Protein AF-A0A1B8P7H8-F1 (afdb_monomer_lite)

Radius of gyration: 16.43 Å; chains: 1; bounding box: 43×31×45 Å

Sequence (98 aa):
MYNMLIPFLVLLGTFIPPFGGVIMADFWIRYRGRYPVIAEVSLPNFNWVGLGAYGLGSMGALFSPVLPPLVGIIIAALAYAILLACFRGVTATNVAKG

Structure (mmCIF, N/CA/C/O backbone):
data_AF-A0A1B8P7H8-F1
#
_entry.id   AF-A0A1B8P7H8-F1
#
loop_
_atom_site.group_PDB
_atom_site.id
_atom_site.type_symbol
_atom_site.label_atom_id
_atom_site.label_alt_id
_atom_site.label_comp_id
_atom_site.label_asym_id
_atom_site.label_entity_id
_atom_site.label_seq_id
_atom_site.pdbx_PDB_ins_code
_atom_site.Cartn_x
_atom_site.Cartn_y
_atom_site.Cartn_z
_atom_site.occupancy
_atom_site.B_iso_or_equiv
_atom_site.auth_seq_id
_atom_site.auth_comp_id
_atom_site.auth_asym_id
_atom_site.auth_atom_id
_atom_site.pdbx_PDB_model_num
ATOM 1 N N . MET A 1 1 ? 26.930 9.175 -12.525 1.00 5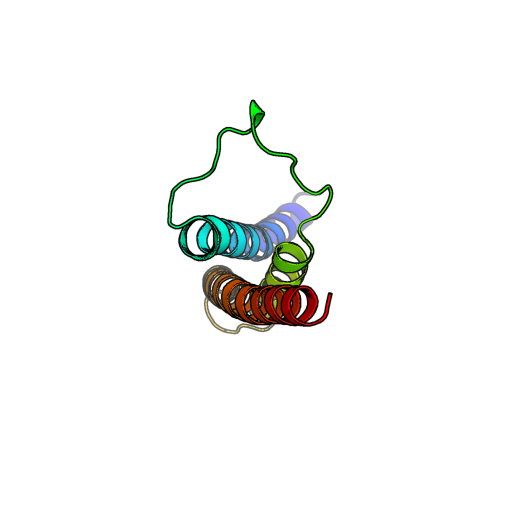9.88 1 MET A N 1
ATOM 2 C CA . MET A 1 1 ? 25.903 9.187 -11.452 1.00 59.88 1 MET A CA 1
ATOM 3 C C . MET A 1 1 ? 24.469 9.345 -11.977 1.00 59.88 1 MET A C 1
ATOM 5 O O . MET A 1 1 ? 23.581 8.776 -11.363 1.00 59.88 1 MET A O 1
ATOM 9 N N . TYR A 1 2 ? 24.216 9.988 -13.129 1.00 63.22 2 TYR A N 1
ATOM 10 C CA . TYR A 1 2 ? 22.873 10.031 -13.751 1.00 63.22 2 TYR A CA 1
ATOM 11 C C . TYR A 1 2 ? 22.321 8.664 -14.200 1.00 63.22 2 TYR A C 1
ATOM 13 O O . TYR A 1 2 ? 21.111 8.469 -14.245 1.00 63.22 2 TYR A O 1
ATOM 21 N N . ASN A 1 3 ? 23.197 7.691 -14.455 1.00 80.94 3 ASN A N 1
ATOM 22 C CA . ASN A 1 3 ? 22.826 6.364 -14.955 1.00 80.94 3 ASN A CA 1
ATOM 23 C C . ASN A 1 3 ? 21.962 5.563 -13.961 1.00 80.94 3 ASN A C 1
ATOM 25 O O . ASN A 1 3 ? 21.233 4.673 -14.380 1.00 80.94 3 ASN A O 1
ATOM 29 N N . MET A 1 4 ? 22.040 5.875 -12.660 1.00 89.38 4 MET A N 1
ATOM 30 C CA . MET A 1 4 ? 21.263 5.206 -11.605 1.00 89.38 4 MET A CA 1
ATOM 31 C C . MET A 1 4 ? 19.991 5.963 -11.214 1.00 89.38 4 MET A C 1
ATOM 33 O O . MET A 1 4 ? 19.130 5.392 -10.553 1.00 89.38 4 MET A O 1
ATOM 37 N N . LEU A 1 5 ? 19.831 7.214 -11.658 1.00 92.31 5 LEU A N 1
ATOM 38 C CA . LEU A 1 5 ? 18.648 8.010 -11.341 1.00 92.31 5 LEU A CA 1
ATOM 39 C C . LEU A 1 5 ? 17.397 7.431 -12.008 1.00 92.31 5 LEU A C 1
ATOM 41 O O . LEU A 1 5 ? 16.380 7.260 -11.347 1.00 92.31 5 LEU A O 1
ATOM 45 N N . ILE A 1 6 ? 17.476 7.085 -13.296 1.00 92.69 6 ILE A N 1
ATOM 46 C CA . ILE A 1 6 ? 16.324 6.544 -14.032 1.00 92.69 6 ILE A CA 1
ATOM 47 C C . ILE A 1 6 ? 15.865 5.201 -13.431 1.00 92.69 6 ILE A C 1
ATOM 49 O O . ILE A 1 6 ? 14.688 5.103 -13.086 1.00 92.69 6 ILE A O 1
ATOM 53 N N . PRO A 1 7 ? 16.744 4.198 -13.205 1.00 91.25 7 PRO A N 1
ATOM 54 C CA . PRO A 1 7 ? 16.348 2.963 -12.523 1.00 91.25 7 PRO A CA 1
ATOM 55 C C . PRO A 1 7 ? 15.767 3.197 -11.126 1.00 91.25 7 PRO A C 1
ATOM 57 O O . PRO A 1 7 ? 14.788 2.556 -10.757 1.00 91.25 7 PRO A O 1
ATOM 60 N N . PHE A 1 8 ? 16.325 4.140 -10.363 1.00 92.50 8 PHE A N 1
ATOM 61 C CA . PHE A 1 8 ? 15.808 4.496 -9.044 1.00 92.50 8 PHE A CA 1
ATOM 62 C C . PHE A 1 8 ? 14.394 5.092 -9.109 1.00 92.50 8 PHE A C 1
ATOM 64 O O . PHE A 1 8 ? 13.531 4.708 -8.324 1.00 92.50 8 PHE A O 1
ATOM 71 N N . LEU A 1 9 ? 14.119 5.981 -10.066 1.00 93.50 9 LEU A N 1
ATOM 72 C CA . LEU A 1 9 ? 12.783 6.551 -10.265 1.00 93.50 9 LEU A CA 1
ATOM 73 C C . LEU A 1 9 ? 11.772 5.500 -10.737 1.00 93.50 9 LEU A C 1
ATOM 75 O O . LEU A 1 9 ? 10.628 5.522 -10.292 1.00 93.50 9 LEU A O 1
ATOM 79 N N . VAL A 1 10 ? 12.186 4.555 -11.587 1.00 91.56 10 VAL A N 1
ATOM 80 C CA . VAL A 1 10 ? 11.345 3.416 -11.999 1.00 91.56 10 VAL A CA 1
ATOM 81 C C . VAL A 1 10 ? 11.032 2.514 -10.806 1.00 91.56 10 VAL A C 1
ATOM 83 O O . VAL A 1 10 ? 9.882 2.111 -10.620 1.00 91.56 10 VAL A O 1
ATOM 86 N N . LEU A 1 11 ? 12.029 2.243 -9.960 1.00 92.25 11 LEU A N 1
ATOM 87 C CA . LEU A 1 11 ? 11.854 1.496 -8.719 1.00 92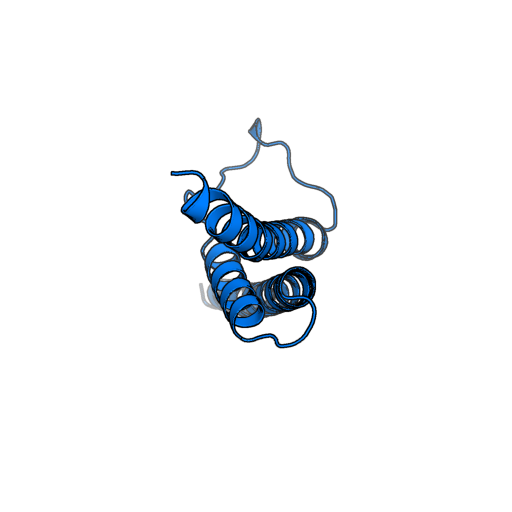.25 11 LEU A CA 1
ATOM 88 C C . LEU A 1 11 ? 10.837 2.206 -7.816 1.00 92.25 11 LEU A C 1
ATOM 90 O O . LEU A 1 11 ? 9.803 1.634 -7.484 1.00 92.25 11 LEU A O 1
ATOM 94 N N . LEU A 1 12 ? 11.063 3.480 -7.490 1.00 93.75 12 LEU A N 1
ATOM 95 C CA . LEU A 1 12 ? 10.130 4.273 -6.687 1.00 93.75 12 LEU A CA 1
ATOM 96 C C . LEU A 1 12 ? 8.722 4.294 -7.291 1.00 93.75 12 LEU A C 1
ATOM 98 O O . LEU A 1 12 ? 7.747 4.053 -6.584 1.00 93.75 12 LEU A O 1
ATOM 102 N N . GLY A 1 13 ? 8.612 4.506 -8.602 1.00 92.69 13 GLY A N 1
ATOM 103 C CA . GLY A 1 13 ? 7.341 4.493 -9.320 1.00 92.69 13 GLY A CA 1
ATOM 104 C C . GLY A 1 13 ? 6.619 3.146 -9.272 1.00 92.69 13 GLY A C 1
ATOM 105 O O . GLY A 1 13 ? 5.406 3.118 -9.432 1.00 92.69 13 GLY A O 1
ATOM 106 N N . THR A 1 14 ? 7.323 2.046 -9.005 1.00 93.06 14 THR A N 1
ATOM 107 C CA . THR A 1 14 ? 6.738 0.704 -8.862 1.00 93.06 14 THR A CA 1
ATOM 108 C C . THR A 1 14 ? 6.297 0.417 -7.426 1.00 93.06 14 THR A C 1
ATOM 110 O O . THR A 1 14 ? 5.258 -0.205 -7.222 1.00 93.06 14 THR A O 1
ATOM 113 N N . PHE A 1 15 ? 7.047 0.893 -6.427 1.00 95.06 15 PHE A N 1
ATOM 114 C CA . PHE A 1 15 ? 6.804 0.586 -5.010 1.00 95.06 15 PHE A CA 1
ATOM 115 C C . PHE A 1 15 ? 5.934 1.615 -4.273 1.00 95.06 15 PHE A C 1
ATOM 117 O O . PHE A 1 15 ? 5.209 1.251 -3.354 1.00 95.06 15 PHE A O 1
ATOM 124 N N . ILE A 1 16 ? 5.929 2.887 -4.676 1.00 96.25 16 ILE A N 1
ATOM 125 C CA . ILE A 1 16 ? 5.049 3.904 -4.069 1.00 96.25 16 ILE A CA 1
ATOM 126 C C . ILE A 1 16 ? 3.550 3.587 -4.287 1.00 96.25 16 ILE A C 1
ATOM 128 O O . ILE A 1 16 ? 2.773 3.703 -3.337 1.00 96.25 16 ILE A O 1
ATOM 132 N N . PRO A 1 17 ? 3.095 3.160 -5.481 1.00 96.62 17 PRO A N 1
ATOM 133 C CA . PRO A 1 17 ? 1.669 2.935 -5.733 1.00 96.62 17 PRO A CA 1
ATOM 134 C C . PRO A 1 17 ? 1.018 1.825 -4.883 1.00 96.62 17 PRO A C 1
ATOM 136 O O . PRO A 1 17 ? -0.047 2.091 -4.321 1.00 96.62 17 PRO A O 1
ATOM 139 N N . PRO A 1 18 ? 1.620 0.627 -4.696 1.00 97.06 18 PRO A N 1
ATOM 140 C CA . PRO A 1 18 ? 1.103 -0.382 -3.767 1.00 97.06 18 PRO A CA 1
ATOM 141 C C . PRO A 1 18 ? 0.836 0.163 -2.359 1.00 97.06 18 PRO A C 1
ATOM 143 O O . PRO A 1 18 ? -0.176 -0.175 -1.750 1.00 97.06 18 PRO A O 1
ATOM 146 N N . PHE A 1 19 ? 1.708 1.041 -1.849 1.00 96.75 19 PHE A N 1
ATOM 147 C CA . PHE A 1 19 ? 1.530 1.671 -0.538 1.00 96.75 19 PHE A CA 1
ATOM 148 C C . PHE A 1 19 ? 0.269 2.544 -0.497 1.00 96.75 19 PHE A C 1
ATOM 150 O O . PHE A 1 19 ? -0.539 2.429 0.427 1.00 96.75 19 PHE A O 1
ATOM 157 N N . GLY A 1 20 ? 0.049 3.347 -1.542 1.00 96.31 20 GLY A N 1
ATOM 158 C CA . GLY A 1 20 ? -1.195 4.100 -1.719 1.00 96.31 20 GLY A CA 1
ATOM 159 C C . GLY A 1 20 ? -2.429 3.193 -1.778 1.00 96.31 20 GLY A C 1
ATOM 160 O O . GLY A 1 20 ? -3.435 3.493 -1.139 1.00 96.31 20 GLY A O 1
ATOM 161 N N . GLY A 1 21 ? -2.333 2.047 -2.460 1.00 96.75 21 GLY A N 1
ATOM 162 C CA . GLY A 1 21 ? -3.399 1.041 -2.521 1.00 96.75 21 GLY A CA 1
ATOM 163 C C . GLY A 1 21 ? -3.796 0.492 -1.147 1.00 96.75 21 GLY A C 1
ATOM 164 O O . GLY A 1 21 ? -4.986 0.400 -0.844 1.00 96.75 21 GLY A O 1
ATOM 165 N N . VAL A 1 22 ? -2.817 0.200 -0.282 1.00 97.25 22 VAL A N 1
ATOM 166 C CA . VAL A 1 22 ? -3.078 -0.220 1.107 1.00 97.25 22 VAL A CA 1
ATOM 167 C C . VAL A 1 22 ? -3.797 0.873 1.893 1.00 97.25 22 VAL A C 1
ATOM 169 O O . VAL A 1 22 ? -4.786 0.582 2.560 1.00 97.25 22 VAL A O 1
ATOM 172 N N . ILE A 1 23 ? -3.333 2.124 1.817 1.00 95.25 23 ILE A N 1
ATOM 173 C CA . ILE A 1 23 ? -3.948 3.243 2.551 1.00 95.25 23 ILE A CA 1
ATOM 174 C C . ILE A 1 23 ? -5.386 3.476 2.083 1.00 95.25 23 ILE A C 1
ATOM 176 O O . ILE A 1 23 ? -6.288 3.612 2.908 1.00 95.25 23 ILE A O 1
ATOM 180 N N . MET A 1 24 ? -5.622 3.482 0.769 1.00 95.94 24 MET A N 1
ATOM 181 C CA . MET A 1 24 ? -6.965 3.639 0.208 1.00 95.94 24 MET A CA 1
ATOM 182 C C . MET A 1 24 ? -7.903 2.522 0.679 1.00 95.94 24 MET A C 1
ATOM 184 O O . MET A 1 24 ? -9.039 2.794 1.076 1.00 95.94 24 MET A O 1
ATOM 188 N N . ALA A 1 25 ? -7.425 1.275 0.684 1.00 95.56 25 ALA A N 1
ATOM 189 C CA . ALA A 1 25 ? -8.192 0.136 1.175 1.00 95.56 25 ALA A CA 1
ATOM 190 C C . ALA A 1 25 ? -8.454 0.228 2.687 1.00 95.56 25 ALA A C 1
ATOM 192 O O . ALA A 1 25 ? -9.569 -0.038 3.132 1.00 95.56 25 ALA A O 1
ATOM 193 N N . ASP A 1 26 ? -7.475 0.654 3.484 1.00 94.38 26 ASP A N 1
ATOM 194 C CA . ASP A 1 26 ? -7.645 0.889 4.919 1.00 94.38 26 ASP A CA 1
ATOM 195 C C . ASP A 1 26 ? -8.726 1.951 5.180 1.00 94.38 26 ASP A C 1
ATOM 197 O O . ASP A 1 26 ? -9.684 1.692 5.916 1.00 94.38 26 ASP A O 1
ATOM 201 N N . PHE A 1 27 ? -8.667 3.088 4.491 1.00 93.50 27 PHE A N 1
ATOM 202 C CA . PHE A 1 27 ? -9.651 4.160 4.629 1.00 93.50 27 PHE A CA 1
ATOM 203 C C . PHE A 1 27 ? -11.076 3.699 4.294 1.00 93.50 27 PHE A C 1
ATOM 205 O O . PHE A 1 27 ? -11.997 3.874 5.099 1.00 93.50 27 PHE A O 1
ATOM 212 N N . TRP A 1 28 ? -11.276 3.067 3.134 1.00 94.81 28 TRP A N 1
ATOM 213 C CA . TRP A 1 28 ? -12.616 2.690 2.673 1.00 94.81 28 TRP A CA 1
ATOM 214 C C . TRP A 1 28 ? -13.168 1.443 3.368 1.00 94.81 28 TRP A C 1
ATOM 216 O O . TRP A 1 28 ? -14.351 1.386 3.706 1.00 94.81 28 TRP A O 1
ATOM 226 N N . ILE A 1 29 ? -12.332 0.429 3.601 1.00 92.12 29 ILE A N 1
ATOM 227 C CA . ILE A 1 29 ? -12.785 -0.878 4.093 1.00 92.12 29 ILE A CA 1
ATOM 228 C C . ILE A 1 29 ? -12.813 -0.899 5.616 1.00 92.12 29 ILE A C 1
ATOM 230 O O . ILE A 1 29 ? -13.835 -1.279 6.198 1.00 92.12 29 ILE A O 1
ATOM 234 N N . ARG A 1 30 ? -11.715 -0.498 6.273 1.00 89.12 30 ARG A N 1
ATOM 235 C CA . ARG A 1 30 ? -11.590 -0.590 7.734 1.00 89.12 30 ARG A CA 1
ATOM 236 C C . ARG A 1 30 ? -12.362 0.513 8.438 1.00 89.12 30 ARG A C 1
ATOM 238 O O . ARG A 1 30 ? -13.046 0.204 9.414 1.00 89.12 30 ARG A O 1
ATOM 245 N N . TYR A 1 31 ? -12.249 1.740 7.937 1.00 89.06 31 TYR A N 1
ATOM 246 C CA . TYR A 1 31 ? -12.799 2.942 8.564 1.00 89.06 31 TYR A CA 1
ATOM 247 C C . TYR A 1 31 ? -14.002 3.535 7.827 1.00 89.06 31 TYR A C 1
ATOM 249 O O . TYR A 1 31 ? -14.540 4.552 8.255 1.00 89.06 31 TYR A O 1
ATOM 257 N N . ARG A 1 32 ? -14.467 2.890 6.745 1.00 89.31 32 ARG A N 1
ATOM 258 C CA . ARG A 1 32 ? -15.691 3.277 6.018 1.00 89.31 32 ARG A CA 1
ATOM 259 C C . ARG A 1 32 ? -15.697 4.751 5.588 1.00 89.31 32 ARG A C 1
ATOM 261 O O . ARG A 1 32 ? -16.739 5.401 5.591 1.00 89.31 32 ARG A O 1
ATOM 268 N N . GLY A 1 33 ? -14.525 5.281 5.247 1.00 90.44 33 GLY A N 1
ATOM 269 C CA . GLY A 1 33 ? -14.344 6.664 4.818 1.00 90.44 33 GLY A CA 1
ATOM 270 C C . GLY A 1 33 ? -14.314 7.703 5.945 1.00 90.44 33 GLY A C 1
ATOM 271 O O . GLY A 1 33 ? -14.380 8.898 5.667 1.00 90.44 33 GLY A O 1
ATOM 272 N N . ARG A 1 34 ? -14.238 7.287 7.216 1.00 90.31 34 ARG A N 1
ATOM 273 C CA . ARG A 1 34 ? -14.168 8.196 8.369 1.00 90.31 34 ARG A CA 1
ATOM 274 C C . ARG A 1 34 ? -13.078 7.760 9.340 1.00 90.31 34 ARG A C 1
ATOM 276 O O . ARG A 1 34 ? -13.298 6.901 10.191 1.00 90.31 34 ARG A O 1
ATOM 283 N N . TYR A 1 35 ? -11.899 8.364 9.218 1.00 90.44 35 TYR A N 1
ATOM 284 C CA . TYR A 1 35 ? -10.848 8.180 10.214 1.00 90.44 35 TYR A CA 1
ATOM 285 C C . TYR A 1 35 ? -11.188 8.913 11.521 1.00 90.44 35 TYR A C 1
ATOM 287 O O . TYR A 1 35 ? -11.704 10.031 11.469 1.00 90.44 35 TYR A O 1
ATOM 295 N N . PRO A 1 36 ? -10.918 8.299 12.687 1.00 87.38 36 PRO A N 1
ATOM 296 C CA . PRO A 1 36 ? -11.048 8.966 13.974 1.00 87.38 36 PRO A CA 1
ATOM 297 C C . PRO A 1 36 ? -9.998 10.071 14.115 1.00 87.38 36 PRO A C 1
ATOM 299 O O . PRO A 1 36 ? -8.962 10.062 13.444 1.00 87.38 36 PRO A O 1
ATOM 302 N N . VAL A 1 37 ? -10.257 11.017 15.015 1.00 90.56 37 VAL A N 1
ATOM 303 C CA . VAL A 1 37 ? -9.313 12.091 15.326 1.00 90.56 37 VAL A CA 1
ATOM 304 C C . VAL A 1 37 ? -8.051 11.481 15.938 1.00 90.56 37 VAL A C 1
ATOM 306 O O . VAL A 1 37 ? -8.123 10.674 16.860 1.00 90.56 37 VAL A O 1
ATOM 309 N N . ILE A 1 38 ? -6.879 11.872 15.431 1.00 87.44 38 ILE A N 1
ATOM 310 C CA . ILE A 1 38 ? -5.583 11.294 15.835 1.00 87.44 38 ILE A CA 1
ATOM 311 C C . ILE A 1 38 ? -5.326 11.485 17.340 1.00 87.44 38 ILE A C 1
ATOM 313 O O . ILE A 1 38 ? -4.749 10.612 17.977 1.00 87.44 38 ILE A O 1
ATOM 317 N N . ALA A 1 39 ? -5.803 12.593 17.917 1.00 89.06 39 ALA A N 1
ATOM 318 C CA . ALA A 1 39 ? -5.694 12.882 19.349 1.00 89.06 39 ALA A CA 1
ATOM 319 C C . ALA A 1 39 ? -6.515 11.928 20.240 1.00 89.06 39 ALA A C 1
ATOM 321 O O . ALA A 1 39 ? -6.239 11.817 21.431 1.00 89.06 39 ALA A O 1
ATOM 322 N N . GLU A 1 40 ? -7.510 11.245 19.674 1.00 87.56 40 GLU A N 1
ATOM 323 C CA . GLU A 1 40 ? -8.467 10.408 20.405 1.00 87.56 40 GLU A CA 1
ATOM 324 C C . GLU A 1 40 ? -8.209 8.908 20.211 1.00 87.56 40 GLU A C 1
ATOM 326 O O . GLU A 1 40 ? -8.902 8.081 20.804 1.00 87.56 40 GLU A O 1
ATOM 331 N N . VAL A 1 41 ? -7.225 8.527 19.384 1.00 86.12 41 VAL A N 1
ATOM 332 C CA . VAL A 1 41 ? -6.976 7.125 19.036 1.00 86.12 41 VAL A CA 1
ATOM 333 C C . VAL A 1 41 ? -5.559 6.690 19.400 1.00 86.12 41 VAL A C 1
ATOM 335 O O . VAL A 1 41 ? -4.566 7.300 19.009 1.00 86.12 41 VAL A O 1
ATOM 338 N N . SER A 1 42 ? -5.447 5.569 20.111 1.00 83.06 42 SER A N 1
ATOM 339 C CA . SER A 1 42 ? -4.169 4.886 20.291 1.00 83.06 42 SER A CA 1
ATOM 340 C C . SER A 1 42 ? -3.817 4.146 19.000 1.00 83.06 42 SER A C 1
ATOM 342 O O . SER A 1 42 ? -4.403 3.104 18.686 1.00 83.06 42 SER A O 1
ATOM 344 N N . LEU A 1 43 ? -2.883 4.692 18.226 1.00 82.06 43 LEU A N 1
ATOM 345 C CA . LEU A 1 43 ? -2.389 4.041 17.018 1.00 82.06 43 LEU A CA 1
ATOM 346 C C . LEU A 1 43 ? -1.422 2.905 17.392 1.00 82.06 43 LEU A C 1
ATOM 348 O O . LEU A 1 43 ? -0.543 3.103 18.231 1.00 82.06 43 LEU A O 1
ATOM 352 N N . PRO A 1 44 ? -1.544 1.715 16.778 1.00 84.94 44 PRO A N 1
ATOM 353 C CA . PRO A 1 44 ? -0.534 0.680 16.936 1.00 84.94 44 PRO A CA 1
ATOM 354 C C . PRO A 1 44 ? 0.782 1.139 16.297 1.00 84.94 44 PRO A C 1
ATOM 356 O O . PRO A 1 44 ? 0.768 1.741 15.225 1.00 84.94 44 PRO A O 1
ATOM 359 N N . ASN A 1 45 ? 1.916 0.783 16.907 1.00 87.38 45 ASN A N 1
ATOM 360 C CA . ASN A 1 45 ? 3.243 1.128 16.376 1.00 87.38 45 ASN A CA 1
ATOM 361 C C . ASN A 1 45 ? 3.459 0.602 14.946 1.00 87.38 45 ASN A C 1
ATOM 363 O O . ASN A 1 45 ? 4.131 1.246 14.146 1.00 87.38 45 ASN A O 1
ATOM 367 N N . PHE A 1 46 ? 2.873 -0.557 14.618 1.00 85.50 46 PHE A N 1
ATOM 368 C CA . PHE A 1 46 ? 2.967 -1.168 13.295 1.00 85.50 46 PHE A CA 1
ATOM 369 C C . PHE A 1 46 ? 1.625 -1.746 12.846 1.00 85.50 46 PHE A C 1
ATOM 371 O O . PHE A 1 46 ? 0.996 -2.535 13.554 1.00 85.50 46 PHE A O 1
ATOM 378 N N . ASN A 1 47 ? 1.207 -1.401 11.626 1.00 89.75 47 ASN A N 1
ATOM 379 C CA . ASN A 1 47 ? 0.085 -2.051 10.955 1.00 89.75 47 ASN A CA 1
ATOM 380 C C . ASN A 1 47 ? 0.591 -3.263 10.161 1.00 89.75 47 ASN A C 1
ATOM 382 O O . ASN A 1 47 ? 0.868 -3.159 8.967 1.00 89.75 47 ASN A O 1
ATOM 386 N N . TRP A 1 48 ? 0.705 -4.415 10.823 1.00 91.88 48 TRP A N 1
ATOM 387 C CA . TRP A 1 48 ? 1.176 -5.657 10.197 1.00 91.88 48 TRP A CA 1
ATOM 388 C C . TRP A 1 48 ? 0.297 -6.123 9.032 1.00 91.88 48 TRP A C 1
ATOM 390 O O . TRP A 1 48 ? 0.814 -6.645 8.048 1.00 91.88 48 TRP A O 1
ATOM 400 N N . VAL A 1 49 ? -1.017 -5.881 9.106 1.00 93.19 49 VAL A N 1
ATOM 401 C CA . VAL A 1 49 ? -1.968 -6.186 8.021 1.00 93.19 49 VAL A CA 1
ATOM 402 C C . VAL A 1 49 ? -1.645 -5.347 6.787 1.00 93.19 49 VAL A C 1
ATOM 404 O O . VAL A 1 49 ? -1.516 -5.877 5.686 1.00 93.19 49 VAL A O 1
ATOM 407 N N . GLY A 1 50 ? -1.458 -4.041 6.986 1.00 94.31 50 GLY A N 1
ATOM 408 C CA . GLY A 1 50 ? -1.041 -3.115 5.937 1.00 94.31 50 GLY A CA 1
ATOM 409 C C . GLY A 1 50 ? 0.326 -3.463 5.356 1.00 94.31 50 GLY A C 1
ATOM 410 O O . GLY A 1 50 ? 0.486 -3.479 4.140 1.00 94.31 50 GLY A O 1
ATOM 411 N N . LEU A 1 51 ? 1.293 -3.806 6.208 1.00 95.56 51 LEU A N 1
ATOM 412 C CA . LEU A 1 51 ? 2.645 -4.156 5.781 1.00 95.56 51 LEU A CA 1
ATOM 413 C C . LEU A 1 51 ? 2.672 -5.453 4.959 1.00 95.56 51 LEU A C 1
ATOM 415 O O . LEU A 1 51 ? 3.328 -5.508 3.920 1.00 95.56 51 LEU A O 1
ATOM 419 N N . GLY A 1 52 ? 1.916 -6.472 5.379 1.00 95.81 52 GLY A N 1
ATOM 420 C CA . GLY A 1 52 ? 1.760 -7.716 4.625 1.00 95.81 52 GLY A CA 1
ATOM 421 C C . GLY A 1 52 ? 1.092 -7.488 3.269 1.00 95.81 52 GLY A C 1
ATOM 422 O O . GLY A 1 52 ? 1.587 -7.960 2.246 1.00 95.81 52 GLY A O 1
ATOM 423 N N . ALA A 1 53 ? 0.017 -6.696 3.236 1.00 97.00 53 ALA A N 1
ATOM 424 C CA . ALA A 1 53 ? -0.661 -6.328 1.996 1.00 97.00 53 ALA A CA 1
ATOM 425 C C . ALA A 1 53 ? 0.244 -5.537 1.039 1.00 97.00 53 ALA A C 1
ATOM 427 O O . ALA A 1 53 ? 0.257 -5.800 -0.163 1.00 97.00 53 ALA A O 1
ATOM 428 N N . TYR A 1 54 ? 1.040 -4.610 1.573 1.00 97.56 54 TYR A N 1
ATOM 429 C CA . TYR A 1 54 ? 2.022 -3.846 0.810 1.00 97.56 54 TYR A CA 1
ATOM 430 C C . TYR A 1 54 ? 3.097 -4.748 0.198 1.00 97.56 54 TYR A C 1
ATOM 432 O O . TYR A 1 54 ? 3.422 -4.597 -0.980 1.00 97.56 54 TYR A O 1
ATOM 440 N N . GLY A 1 55 ? 3.617 -5.707 0.969 1.00 96.69 55 GLY A N 1
ATOM 441 C CA . GLY A 1 55 ? 4.578 -6.693 0.475 1.00 96.69 55 GLY A CA 1
ATOM 442 C C . GLY A 1 55 ? 4.008 -7.505 -0.688 1.00 96.69 55 GLY A C 1
ATOM 443 O O . GLY A 1 55 ? 4.634 -7.589 -1.743 1.00 96.69 55 GLY A O 1
ATOM 444 N N . LEU A 1 56 ? 2.782 -8.015 -0.540 1.00 96.69 56 LEU A N 1
ATOM 445 C CA . LEU A 1 56 ? 2.093 -8.767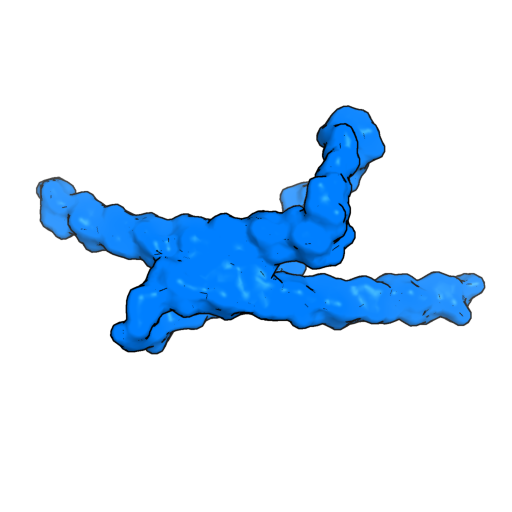 -1.595 1.00 96.69 56 LEU A CA 1
ATOM 446 C C . LEU A 1 56 ? 1.826 -7.916 -2.843 1.00 96.69 56 LEU A C 1
ATOM 448 O O . LEU A 1 56 ? 2.085 -8.367 -3.957 1.00 96.69 56 LEU A O 1
ATOM 452 N N . GLY A 1 57 ? 1.363 -6.676 -2.673 1.00 96.38 57 GLY A N 1
ATOM 453 C CA . GLY A 1 57 ? 1.161 -5.742 -3.782 1.00 96.38 57 GLY A CA 1
ATOM 454 C C . GLY A 1 57 ? 2.458 -5.401 -4.508 1.00 96.38 57 GLY A C 1
ATOM 455 O O . GLY A 1 57 ? 2.496 -5.381 -5.734 1.00 96.38 57 GLY A O 1
ATOM 456 N N . SER A 1 58 ? 3.545 -5.209 -3.765 1.00 96.44 58 SER A N 1
ATOM 457 C CA . SER A 1 58 ? 4.867 -4.928 -4.329 1.00 96.44 58 SER A CA 1
ATOM 458 C C . SER A 1 58 ? 5.427 -6.120 -5.105 1.00 96.44 58 SER A C 1
ATOM 460 O O . SER A 1 58 ? 5.946 -5.947 -6.204 1.00 96.44 58 SER A O 1
ATOM 462 N N . MET A 1 59 ? 5.272 -7.343 -4.587 1.00 95.69 59 MET A N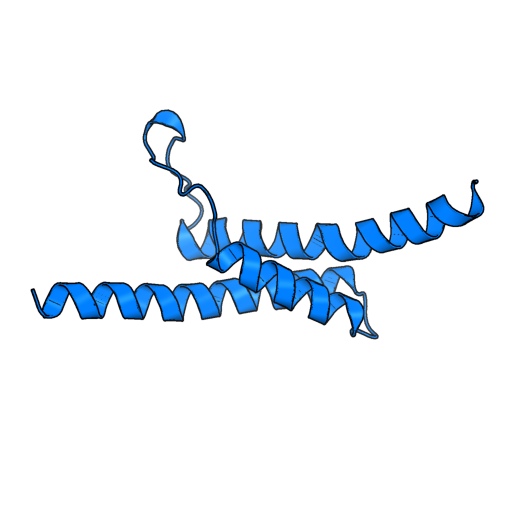 1
ATOM 463 C CA . MET A 1 59 ? 5.616 -8.565 -5.325 1.00 95.69 59 MET A CA 1
ATOM 464 C C . MET A 1 59 ? 4.779 -8.688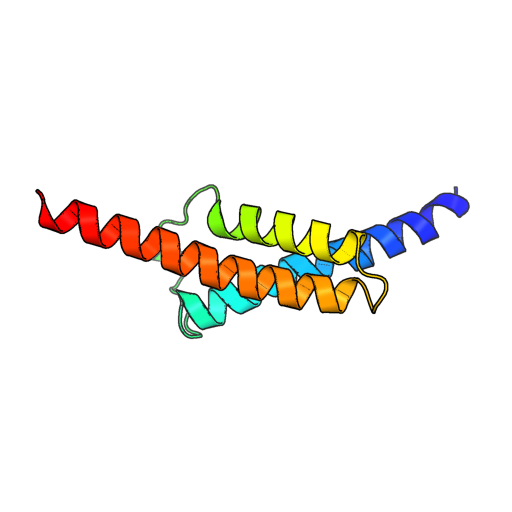 -6.601 1.00 95.69 59 MET A C 1
ATOM 466 O O . MET A 1 59 ? 5.316 -8.959 -7.671 1.00 95.69 59 MET A O 1
ATOM 470 N N . GLY A 1 60 ? 3.476 -8.427 -6.502 1.00 93.56 60 GLY A N 1
ATOM 471 C CA . GLY A 1 60 ? 2.574 -8.402 -7.647 1.00 93.56 60 GLY A CA 1
ATOM 472 C C . GLY A 1 60 ? 2.984 -7.387 -8.714 1.00 93.56 60 GLY A C 1
ATOM 473 O O . GLY A 1 60 ? 2.947 -7.702 -9.899 1.00 93.56 60 GLY A O 1
ATOM 474 N N . ALA A 1 61 ? 3.438 -6.200 -8.305 1.00 93.25 61 ALA A N 1
ATOM 475 C CA . ALA A 1 61 ? 3.969 -5.189 -9.212 1.00 93.25 61 ALA A CA 1
ATOM 476 C C . ALA A 1 61 ? 5.252 -5.670 -9.912 1.00 93.25 61 ALA A C 1
ATOM 478 O O . ALA A 1 61 ? 5.349 -5.566 -11.130 1.00 93.25 61 ALA A O 1
ATOM 479 N N . LEU A 1 62 ? 6.206 -6.248 -9.171 1.00 91.88 62 LEU A N 1
ATOM 480 C CA . LEU A 1 62 ? 7.489 -6.710 -9.722 1.00 91.88 62 LEU A CA 1
ATOM 481 C C . LEU A 1 62 ? 7.341 -7.784 -10.804 1.00 91.88 62 LEU A C 1
ATOM 483 O O . LEU A 1 62 ? 8.091 -7.772 -11.777 1.00 91.88 62 LEU A O 1
ATOM 487 N N . PHE A 1 63 ? 6.401 -8.713 -10.631 1.00 91.12 63 PHE A N 1
ATOM 488 C CA . PHE A 1 63 ? 6.192 -9.816 -11.573 1.00 91.12 63 PHE A CA 1
ATOM 489 C C . PHE A 1 63 ? 5.151 -9.509 -12.654 1.00 91.12 63 PHE A C 1
ATOM 491 O O . PHE A 1 63 ? 4.885 -10.361 -13.503 1.00 91.12 63 PHE A O 1
ATOM 498 N N . SER A 1 64 ? 4.550 -8.317 -12.643 1.00 87.62 64 SER A N 1
ATOM 499 C CA . SER A 1 64 ? 3.502 -7.983 -13.598 1.00 87.62 64 SER A CA 1
ATOM 500 C C . SER A 1 64 ? 4.077 -7.569 -14.957 1.00 87.62 64 SER A C 1
ATOM 502 O O . SER A 1 64 ? 4.838 -6.602 -15.032 1.00 87.62 64 SER A O 1
ATOM 504 N N . PRO A 1 65 ? 3.649 -8.209 -16.062 1.00 81.44 65 PRO A N 1
ATOM 505 C CA . PRO A 1 65 ? 3.984 -7.761 -17.412 1.00 81.44 65 PRO A CA 1
ATOM 506 C C . PRO A 1 65 ? 3.154 -6.540 -17.856 1.00 81.44 65 PRO A C 1
ATOM 508 O O . PRO A 1 65 ? 3.475 -5.903 -18.856 1.00 81.44 65 PRO A O 1
ATOM 511 N N . VAL A 1 66 ? 2.079 -6.210 -17.129 1.00 76.94 66 VAL A N 1
ATOM 512 C CA . VAL A 1 66 ? 1.147 -5.102 -17.409 1.00 76.94 66 VAL A CA 1
ATOM 513 C C . VAL A 1 66 ? 1.313 -4.024 -16.342 1.00 76.94 66 VAL A C 1
ATOM 515 O O . VAL A 1 66 ? 1.405 -4.384 -15.172 1.00 76.94 66 VAL A O 1
ATOM 518 N N . LEU A 1 67 ? 1.337 -2.736 -16.736 1.00 89.12 67 LEU A N 1
ATOM 519 C CA . LEU A 1 67 ? 1.488 -1.538 -15.879 1.00 89.12 67 LEU A CA 1
ATOM 520 C C . LEU A 1 67 ? 1.744 -1.872 -14.387 1.00 89.12 67 LEU A C 1
ATOM 522 O O . LEU A 1 67 ? 0.790 -1.893 -13.599 1.00 89.12 67 LEU A O 1
ATOM 526 N N . PRO A 1 68 ? 3.010 -2.133 -13.992 1.00 90.75 68 PRO A N 1
ATOM 527 C CA . PRO A 1 68 ? 3.365 -2.579 -12.641 1.00 90.75 68 PRO A CA 1
ATOM 528 C C . PRO A 1 68 ? 2.725 -1.761 -11.506 1.00 90.75 68 PRO A C 1
ATOM 530 O O . PRO A 1 68 ? 2.182 -2.369 -10.580 1.00 90.75 68 PRO A O 1
ATOM 533 N N . PRO A 1 69 ? 2.668 -0.412 -11.591 1.00 92.19 69 PRO A N 1
ATOM 534 C CA . PRO A 1 69 ? 1.976 0.420 -10.605 1.00 92.19 69 PRO A CA 1
ATOM 535 C C . PRO A 1 69 ? 0.516 0.029 -10.359 1.00 92.19 69 PRO A C 1
ATOM 537 O O . PRO A 1 69 ? 0.069 -0.047 -9.217 1.00 92.19 69 PRO A O 1
ATOM 540 N N . LEU A 1 70 ? -0.235 -0.215 -11.435 1.00 94.75 70 LEU A N 1
ATOM 541 C CA . LEU A 1 70 ? -1.675 -0.449 -11.377 1.00 94.75 70 LEU A CA 1
ATOM 542 C C . LEU A 1 70 ? -1.978 -1.816 -10.765 1.00 94.75 70 LEU A C 1
ATOM 544 O O . LEU A 1 70 ? -2.824 -1.932 -9.879 1.00 94.75 70 LEU A O 1
ATOM 548 N N . VAL A 1 71 ? -1.248 -2.839 -11.208 1.00 95.50 71 VAL A N 1
ATOM 549 C CA . VAL A 1 71 ? -1.369 -4.195 -10.667 1.00 95.50 71 VAL A CA 1
ATOM 550 C C . VAL A 1 71 ? -0.977 -4.216 -9.192 1.00 95.50 71 VAL A C 1
ATOM 552 O O . VAL A 1 71 ? -1.687 -4.803 -8.376 1.00 95.50 71 VAL A O 1
ATOM 555 N N . GLY A 1 72 ? 0.077 -3.483 -8.830 1.00 95.94 72 GLY A N 1
ATOM 556 C CA . GLY A 1 72 ? 0.496 -3.310 -7.447 1.00 95.94 72 GLY A CA 1
ATOM 557 C C . GLY A 1 72 ? -0.579 -2.702 -6.546 1.00 95.94 72 GLY A C 1
ATOM 558 O O . GLY A 1 72 ? -0.835 -3.237 -5.468 1.00 95.94 72 GLY A O 1
ATOM 559 N N . ILE A 1 73 ? -1.252 -1.634 -6.994 1.00 97.00 73 ILE A N 1
ATOM 560 C CA . ILE A 1 73 ? -2.374 -1.015 -6.264 1.00 97.00 73 ILE A CA 1
ATOM 561 C C . ILE A 1 73 ? -3.503 -2.026 -6.038 1.00 97.00 73 ILE A C 1
ATOM 563 O O . ILE A 1 73 ? -3.984 -2.169 -4.914 1.00 97.00 73 ILE A O 1
ATOM 567 N N . ILE A 1 74 ? -3.927 -2.727 -7.095 1.00 96.75 74 ILE A N 1
ATOM 568 C CA . ILE A 1 74 ? -5.067 -3.652 -7.039 1.00 96.75 74 ILE A CA 1
ATOM 569 C C . ILE A 1 74 ? -4.761 -4.822 -6.100 1.00 96.75 74 ILE A C 1
ATOM 571 O O . ILE A 1 74 ? -5.564 -5.131 -5.219 1.00 96.75 74 ILE A O 1
ATOM 575 N N . ILE A 1 75 ? -3.589 -5.445 -6.246 1.00 97.00 75 ILE A N 1
ATOM 576 C CA . ILE A 1 75 ? -3.180 -6.571 -5.399 1.00 97.00 75 ILE A CA 1
ATOM 577 C C . ILE A 1 75 ? -3.029 -6.117 -3.948 1.00 97.00 75 ILE A C 1
ATOM 579 O O . ILE A 1 75 ? -3.526 -6.802 -3.059 1.00 97.00 75 ILE A O 1
ATOM 583 N N . ALA A 1 76 ? -2.416 -4.957 -3.695 1.00 97.38 76 ALA A N 1
ATOM 584 C CA . ALA A 1 76 ? -2.290 -4.408 -2.347 1.00 97.38 76 ALA A CA 1
ATOM 585 C C . ALA A 1 76 ? -3.659 -4.180 -1.690 1.00 97.38 76 ALA A C 1
ATOM 587 O O . ALA A 1 76 ? -3.876 -4.587 -0.548 1.00 97.38 76 ALA A O 1
ATOM 588 N N . ALA A 1 77 ? -4.600 -3.570 -2.415 1.00 97.06 77 ALA A N 1
ATOM 589 C CA . ALA A 1 77 ? -5.936 -3.287 -1.905 1.00 97.06 77 ALA A CA 1
ATOM 590 C C . ALA A 1 77 ? -6.727 -4.572 -1.604 1.00 97.06 77 ALA A C 1
ATOM 592 O O . ALA A 1 77 ? -7.336 -4.692 -0.538 1.00 97.06 77 ALA A O 1
ATOM 593 N N . LEU A 1 78 ? -6.680 -5.558 -2.507 1.00 96.81 78 LEU A N 1
ATOM 594 C CA . LEU A 1 78 ? -7.338 -6.855 -2.323 1.00 96.81 78 LEU A CA 1
ATOM 595 C C . LEU A 1 78 ? -6.706 -7.658 -1.183 1.00 96.81 78 LEU A C 1
ATOM 597 O O . LEU A 1 78 ? -7.422 -8.173 -0.325 1.00 96.81 78 LEU A O 1
ATOM 601 N N . ALA A 1 79 ? -5.375 -7.728 -1.133 1.00 96.88 79 ALA A N 1
ATOM 602 C CA . ALA A 1 79 ? -4.653 -8.402 -0.062 1.00 96.88 79 ALA A CA 1
ATOM 603 C C . ALA A 1 79 ? -4.984 -7.781 1.297 1.00 96.88 79 ALA A C 1
ATOM 605 O O . ALA A 1 79 ? -5.264 -8.506 2.249 1.00 96.88 79 ALA A O 1
ATOM 606 N N . TYR A 1 80 ? -5.030 -6.449 1.381 1.00 96.62 80 TYR A N 1
ATOM 607 C CA . TYR A 1 80 ? -5.430 -5.755 2.599 1.00 96.62 80 TYR A CA 1
ATOM 608 C C . TYR A 1 80 ? -6.856 -6.125 3.016 1.00 96.62 80 TYR A C 1
ATOM 610 O O . TYR A 1 80 ? -7.082 -6.461 4.177 1.00 96.62 80 TYR A O 1
ATOM 618 N N . ALA A 1 81 ? -7.810 -6.123 2.080 1.00 94.25 81 ALA A N 1
ATOM 619 C CA . ALA A 1 81 ? -9.198 -6.492 2.349 1.00 94.25 81 ALA A CA 1
ATOM 620 C C . ALA A 1 81 ? -9.326 -7.922 2.902 1.00 94.25 81 ALA A C 1
ATOM 622 O O . ALA A 1 81 ? -10.012 -8.140 3.903 1.00 94.25 81 ALA A O 1
ATOM 623 N N . ILE A 1 82 ? -8.638 -8.880 2.272 1.00 94.81 82 ILE A N 1
ATOM 624 C CA . ILE A 1 82 ? -8.649 -10.296 2.658 1.00 94.81 82 ILE A CA 1
ATOM 625 C C . ILE A 1 82 ? -7.994 -10.484 4.026 1.00 94.81 82 ILE A C 1
ATOM 627 O O . ILE A 1 82 ? -8.594 -11.083 4.917 1.00 94.81 82 ILE A O 1
ATOM 631 N N . LEU A 1 83 ? -6.790 -9.939 4.224 1.00 94.00 83 LEU A N 1
ATOM 632 C CA . LEU A 1 83 ? -6.082 -10.038 5.498 1.00 94.00 83 LEU A CA 1
ATOM 633 C C . LEU A 1 83 ? -6.901 -9.402 6.622 1.00 94.00 83 LEU A C 1
ATOM 635 O O . LEU A 1 83 ? -7.075 -10.006 7.679 1.00 94.00 83 LEU A O 1
ATOM 639 N N . LEU A 1 84 ? -7.466 -8.218 6.387 1.00 91.94 84 LEU A N 1
ATOM 640 C CA . LEU A 1 84 ? -8.326 -7.549 7.353 1.00 91.94 84 LEU A CA 1
ATOM 641 C C . LEU A 1 84 ? -9.551 -8.405 7.707 1.00 91.94 84 LEU A C 1
ATOM 643 O O . LEU A 1 84 ? -9.898 -8.488 8.883 1.00 91.94 84 LEU A O 1
ATOM 647 N N . ALA A 1 85 ? -10.197 -9.051 6.732 1.00 89.69 85 ALA A N 1
ATOM 648 C CA . ALA A 1 85 ? -11.322 -9.950 6.986 1.00 89.69 85 ALA A CA 1
ATOM 649 C C . ALA A 1 85 ? -10.908 -11.163 7.839 1.00 89.69 85 ALA A C 1
ATOM 651 O O . ALA A 1 85 ? -11.570 -11.458 8.836 1.00 89.69 85 ALA A O 1
ATOM 652 N N . CYS A 1 86 ? -9.780 -11.803 7.514 1.00 89.62 86 CYS A N 1
ATOM 653 C CA . CYS A 1 86 ? -9.233 -12.922 8.282 1.00 89.62 86 CYS A CA 1
ATOM 654 C C . CYS A 1 86 ? -8.926 -12.526 9.733 1.00 89.62 86 CYS A C 1
ATOM 656 O O . CYS A 1 86 ? -9.374 -13.189 10.666 1.00 89.62 86 CYS A O 1
ATOM 658 N N . PHE A 1 87 ? -8.215 -11.415 9.946 1.00 85.31 87 PHE A N 1
ATOM 659 C CA . PHE A 1 87 ? -7.830 -10.983 11.291 1.00 85.31 87 PHE A CA 1
ATOM 660 C C . PHE A 1 87 ? -9.009 -10.455 12.115 1.00 85.31 87 PHE A C 1
ATOM 662 O O . PHE A 1 87 ? -9.052 -10.691 13.319 1.00 85.31 87 PHE A O 1
ATOM 669 N N . ARG A 1 88 ? -10.005 -9.802 11.499 1.00 75.56 88 ARG A N 1
ATOM 670 C CA . ARG A 1 88 ? -11.237 -9.404 12.207 1.00 75.56 88 ARG A CA 1
ATOM 671 C C . ARG A 1 88 ? -12.043 -10.612 12.685 1.00 75.56 88 ARG A C 1
ATOM 673 O O . ARG A 1 88 ? -12.589 -10.561 13.786 1.00 75.56 88 ARG A O 1
ATOM 680 N N . GLY A 1 89 ? -12.097 -11.683 11.890 1.00 60.22 89 GLY A N 1
ATOM 681 C CA . GLY A 1 89 ? -12.752 -12.936 12.275 1.00 60.22 89 GLY A CA 1
ATOM 682 C C . GLY A 1 89 ? -12.106 -13.587 13.501 1.00 60.22 89 GLY A C 1
ATOM 683 O O . GLY A 1 89 ? -12.815 -14.002 14.415 1.00 60.22 89 GLY A O 1
ATOM 684 N N . VAL A 1 90 ? -10.769 -13.587 13.573 1.00 57.44 90 VAL A N 1
ATOM 685 C CA . VAL A 1 90 ? -10.007 -14.156 14.702 1.00 57.44 90 VAL A CA 1
ATOM 686 C C . VAL A 1 90 ? -10.289 -13.425 16.021 1.00 57.44 90 VAL A C 1
ATOM 688 O O . VAL A 1 90 ? -10.445 -14.068 17.064 1.00 57.44 90 VAL A O 1
ATOM 691 N N . THR A 1 91 ? -10.400 -12.094 16.003 1.00 51.50 91 THR A N 1
ATOM 692 C CA . THR A 1 91 ? -10.644 -11.316 17.230 1.00 51.50 91 THR A CA 1
ATOM 693 C C . THR A 1 91 ? -12.053 -11.536 17.787 1.00 51.50 91 THR A C 1
ATOM 695 O O . THR A 1 91 ? -12.215 -11.625 19.001 1.00 51.50 91 THR A O 1
ATOM 698 N N . ALA A 1 92 ? -13.067 -11.698 16.929 1.00 49.91 92 ALA A N 1
ATOM 699 C CA . ALA A 1 92 ? -14.441 -11.975 17.363 1.00 49.91 92 ALA A CA 1
ATOM 700 C C . ALA A 1 92 ? -14.583 -13.352 18.042 1.00 49.91 92 ALA A C 1
AT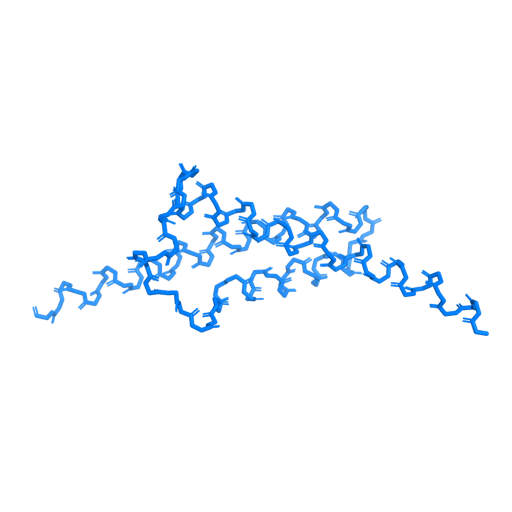OM 702 O O . ALA A 1 92 ? -15.314 -13.490 19.021 1.00 49.91 92 ALA A O 1
ATOM 703 N N . THR A 1 93 ? -13.841 -14.364 17.581 1.00 48.91 93 THR A N 1
ATOM 704 C CA . THR A 1 93 ? -13.872 -15.713 18.173 1.00 48.91 93 THR A CA 1
ATOM 705 C C . THR A 1 93 ? -13.221 -15.824 19.553 1.00 48.91 93 THR A C 1
ATOM 707 O O . THR A 1 93 ? -13.592 -16.717 20.311 1.00 48.91 93 THR A O 1
ATOM 710 N N . ASN A 1 94 ? -12.281 -14.940 19.903 1.00 46.97 94 ASN A N 1
ATOM 711 C CA . ASN A 1 94 ? -11.613 -14.978 21.212 1.00 46.97 94 ASN A CA 1
ATOM 712 C C . ASN A 1 94 ? -12.439 -14.343 22.342 1.00 46.97 94 ASN A C 1
ATOM 714 O O . ASN A 1 94 ? -12.261 -14.717 23.494 1.00 46.97 94 ASN A O 1
ATOM 718 N N . VAL A 1 95 ? -13.369 -13.434 22.034 1.00 49.44 95 VAL A N 1
ATOM 719 C CA . VAL A 1 95 ? -14.244 -12.810 23.047 1.00 49.44 95 VAL A CA 1
ATOM 720 C C . VAL A 1 95 ? -15.389 -13.741 23.462 1.00 49.44 95 VAL A C 1
ATOM 722 O O . VAL A 1 95 ? -15.832 -13.702 24.600 1.00 49.44 95 VAL A O 1
ATOM 725 N N . ALA A 1 96 ? -15.838 -14.636 22.579 1.00 48.47 96 ALA A N 1
ATOM 726 C CA . ALA A 1 96 ? -16.935 -15.567 22.865 1.00 48.47 96 ALA A CA 1
ATOM 727 C C . ALA A 1 96 ? -16.542 -16.769 23.754 1.00 48.47 96 ALA A C 1
ATOM 729 O O . ALA A 1 96 ? -17.369 -17.648 23.990 1.00 48.47 96 ALA A O 1
ATOM 730 N N . LYS A 1 97 ? -15.283 -16.847 24.202 1.00 45.47 97 LYS A N 1
ATOM 731 C CA . LYS A 1 97 ? -14.756 -17.943 25.034 1.00 45.47 97 LYS A CA 1
ATOM 732 C C . LYS A 1 97 ? -14.177 -17.474 26.380 1.00 45.47 97 LYS A C 1
ATOM 734 O O . LYS A 1 97 ? -13.534 -18.282 27.046 1.00 45.47 97 LYS A O 1
ATOM 739 N N . GLY A 1 98 ? -14.358 -16.199 26.739 1.00 39.53 98 GLY A N 1
ATOM 740 C CA . GLY A 1 98 ? -13.894 -15.604 28.000 1.00 39.53 98 GLY A CA 1
ATOM 741 C C . GLY A 1 98 ? -14.992 -15.514 29.043 1.00 39.53 98 GLY A C 1
ATOM 742 O O . GLY A 1 98 ? -16.129 -15.174 28.648 1.00 39.53 98 GLY A O 1
#

pLDDT: mean 87.16, std 14.15, range [39.53, 97.56]

Secondary structure (DSSP, 8-state):
-GGGHHHHHHHHHHHHHHHHHHHHHIIIIISTT-PPPGGG----S--HHHHHHHHHHHHHHHT-SS-HHHHHHHHHHHHHHHHHHHHHHHHHHHHTT-

Foldseek 3Di:
DVVVVVVVVVLCLLLVLLLVLLVVLCCCPVVVVDDDDPVPDDDDPDDPLLVVLSVQLSVQLVPDPPNSSVSSSVSSNVSSNVSVVVVVVVVVVVVVVD

Organism: Halomonas elongata (NCBI:txid2746)